Protein AF-A0A7W5ES01-F1 (afdb_monomer_lite)

Sequence (103 aa):
MTANARNAAPSALGPHGQPIGEAMPDWQGATPLPDAPLTGRRVRVEPLDAGRNRDTAWFSILDGEWPALEAILRRWLSPDNFDAQGRQRLSLSALTAGSSASG

Organism: NCBI:txid795312

Foldseek 3Di:
DDDDDDDDDPFDQPPVRHTDDHDPRPDDDDDDDDQQWDDDPPDIDHHDDPVDDDDDDDDDADPVNVVLLVVLVCVQPDPVQADPVRDGVDDSVNSVVVPPDDD

pLDDT: mean 80.66, std 18.05, range [30.98, 97.88]

Secondary structure (DSSP, 8-state):
------PPPTT-B-TTSPBPPPP-TT--PPPPPPSS-EE-SS-EE----TT-----------TTTHHHHHHHHHHHHSGGGB-TTS-BSS-HHHHHHTT----

Radius of gyration: 29.34 Å; chains: 1; bounding box: 55×39×72 Å

Structure (mmCIF, N/CA/C/O backbone):
data_AF-A0A7W5ES01-F1
#
_entry.id   AF-A0A7W5ES01-F1
#
loop_
_atom_site.group_PDB
_atom_site.id
_atom_site.type_symbol
_atom_site.label_atom_id
_atom_site.label_alt_id
_atom_site.label_comp_id
_atom_site.label_asym_id
_atom_site.label_entity_id
_atom_site.label_seq_id
_atom_site.pdbx_PDB_ins_code
_atom_site.Cartn_x
_atom_site.Cartn_y
_atom_site.Cartn_z
_atom_site.occupancy
_atom_site.B_iso_or_equiv
_atom_site.auth_seq_id
_atom_site.auth_comp_id
_atom_site.auth_asym_id
_atom_site.auth_atom_id
_atom_site.pdbx_PDB_model_num
ATOM 1 N N . MET A 1 1 ? -30.715 -3.114 37.705 1.00 30.98 1 MET A N 1
ATOM 2 C CA . MET A 1 1 ? -29.337 -2.827 38.161 1.00 30.98 1 MET A CA 1
ATOM 3 C C . MET A 1 1 ? -29.229 -1.329 38.379 1.00 30.98 1 MET A C 1
ATOM 5 O O . MET A 1 1 ? -29.594 -0.569 37.497 1.00 30.98 1 MET A O 1
ATOM 9 N N . THR A 1 2 ? -28.886 -0.927 39.596 1.00 31.61 2 THR A N 1
ATOM 10 C CA . THR A 1 2 ? -29.012 0.428 40.152 1.00 31.61 2 THR A CA 1
ATOM 11 C C . THR A 1 2 ? -27.995 1.398 39.547 1.00 31.61 2 THR A C 1
ATOM 13 O O . THR A 1 2 ? -26.831 1.400 39.935 1.00 31.61 2 THR A O 1
ATOM 16 N N . ALA A 1 3 ? -28.434 2.256 38.625 1.00 34.19 3 ALA A N 1
ATOM 17 C CA . ALA A 1 3 ? -27.691 3.451 38.245 1.00 34.19 3 ALA A CA 1
ATOM 18 C C . ALA A 1 3 ? -28.118 4.600 39.166 1.00 34.19 3 ALA A C 1
ATOM 20 O O . ALA A 1 3 ? -29.216 5.126 39.012 1.00 34.19 3 ALA A O 1
ATOM 21 N N . ASN A 1 4 ? -27.284 4.969 40.141 1.00 42.00 4 ASN A N 1
ATOM 22 C CA . ASN A 1 4 ? -27.324 6.319 40.697 1.00 42.00 4 ASN A CA 1
ATOM 23 C C . ASN A 1 4 ? -26.015 6.664 41.417 1.00 42.00 4 ASN A C 1
ATOM 25 O O . ASN A 1 4 ? -25.711 6.099 42.466 1.00 42.00 4 ASN A O 1
ATOM 29 N N . ALA A 1 5 ? -25.278 7.636 40.886 1.00 35.44 5 ALA A N 1
ATOM 30 C CA . ALA A 1 5 ? -24.332 8.401 41.679 1.00 35.44 5 ALA A CA 1
ATOM 31 C C . ALA A 1 5 ? -24.202 9.826 41.123 1.00 35.44 5 ALA A C 1
ATOM 33 O O . ALA A 1 5 ? -23.375 10.099 40.262 1.00 35.44 5 ALA A O 1
ATOM 34 N N . ARG A 1 6 ? -24.980 10.722 41.745 1.00 39.41 6 ARG A N 1
ATOM 35 C CA . ARG A 1 6 ? -24.616 12.115 42.056 1.00 39.41 6 ARG A CA 1
ATOM 36 C C . ARG A 1 6 ? -24.628 13.093 40.876 1.00 39.41 6 ARG A C 1
ATOM 38 O O . ARG A 1 6 ? -23.591 13.482 40.352 1.00 39.41 6 ARG A O 1
ATOM 45 N N . ASN A 1 7 ? -25.836 13.573 40.571 1.00 42.84 7 ASN A N 1
ATOM 46 C CA . ASN A 1 7 ? -26.039 14.880 39.947 1.00 42.84 7 ASN A CA 1
ATOM 47 C C . ASN A 1 7 ? -25.302 15.978 40.742 1.00 42.84 7 ASN A C 1
ATOM 49 O O . ASN A 1 7 ? -25.188 15.914 41.968 1.00 42.84 7 ASN A O 1
ATOM 53 N N . ALA A 1 8 ? -24.759 16.933 39.995 1.00 43.72 8 ALA A N 1
ATOM 54 C CA . ALA A 1 8 ? -23.644 17.796 40.355 1.00 43.72 8 ALA A CA 1
ATOM 55 C C . ALA A 1 8 ? -23.942 18.908 41.380 1.00 43.72 8 ALA A C 1
ATOM 57 O O . ALA A 1 8 ? -25.064 19.391 41.506 1.00 43.72 8 ALA A O 1
ATOM 58 N N . ALA A 1 9 ? -22.877 19.353 42.053 1.00 47.06 9 ALA A N 1
ATOM 59 C CA . ALA A 1 9 ? -22.782 20.626 42.773 1.00 47.06 9 ALA A CA 1
ATOM 60 C C . ALA A 1 9 ? -22.232 21.728 41.822 1.00 47.06 9 ALA A C 1
ATOM 62 O O . ALA A 1 9 ? -21.629 21.383 40.801 1.00 47.06 9 ALA A O 1
ATOM 63 N N . PRO A 1 10 ? -22.432 23.033 42.109 1.00 51.88 10 PRO A N 1
ATOM 64 C CA . PRO A 1 10 ? -22.222 24.119 41.147 1.00 51.88 10 PRO A CA 1
ATOM 65 C C . PRO A 1 10 ? -20.733 24.313 40.821 1.00 51.88 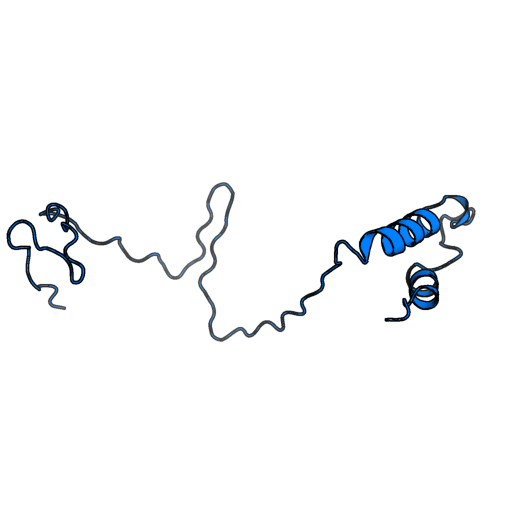10 PRO A C 1
ATOM 67 O O . PRO A 1 10 ? -19.903 24.368 41.724 1.00 51.88 10 PRO A O 1
ATOM 70 N N . SER A 1 11 ? -20.411 24.410 39.527 1.00 59.25 11 SER A N 1
ATOM 71 C CA . SER A 1 11 ? -19.104 24.808 38.977 1.00 59.25 11 SER A CA 1
ATOM 72 C C . SER A 1 11 ? -17.894 24.162 39.665 1.00 59.25 11 SER A C 1
ATOM 74 O O . SER A 1 11 ? -17.052 24.842 40.253 1.00 59.25 11 SER A O 1
ATOM 76 N N . ALA A 1 12 ? -17.798 22.832 39.609 1.00 65.88 12 ALA A N 1
ATOM 77 C CA . ALA A 1 12 ? -16.614 22.135 40.095 1.00 65.88 12 ALA A CA 1
ATOM 78 C C . ALA A 1 12 ? -15.392 22.524 39.244 1.00 65.88 12 ALA A C 1
ATOM 80 O O . ALA A 1 12 ? -15.402 22.402 38.021 1.00 65.88 12 ALA A O 1
ATOM 81 N N . LEU A 1 13 ? -14.322 22.991 39.884 1.00 66.75 13 LEU A N 1
ATOM 82 C CA . LEU A 1 13 ? -13.021 23.078 39.232 1.00 66.75 13 LEU A CA 1
ATOM 83 C C . LEU A 1 13 ? -12.450 21.660 39.125 1.00 66.75 13 LEU A C 1
ATOM 85 O O . LEU A 1 13 ? -12.467 20.900 40.094 1.00 66.75 13 LEU A O 1
ATOM 89 N N . GLY A 1 14 ? -11.966 21.296 37.940 1.00 75.62 14 GLY A N 1
ATOM 90 C CA . GLY A 1 14 ? -11.272 20.034 37.726 1.00 75.62 14 GLY A CA 1
ATOM 91 C C . GLY A 1 14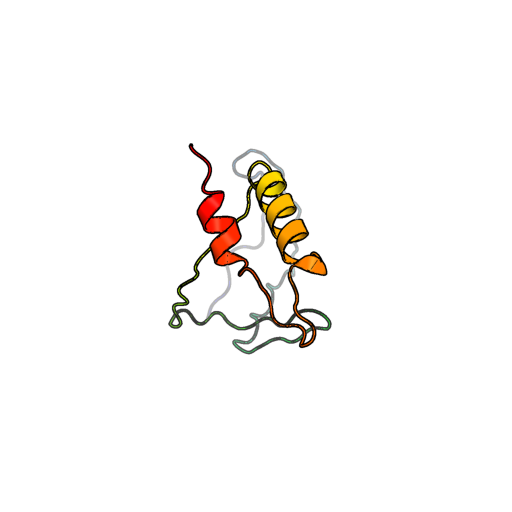 ? -9.937 19.971 38.485 1.00 75.62 14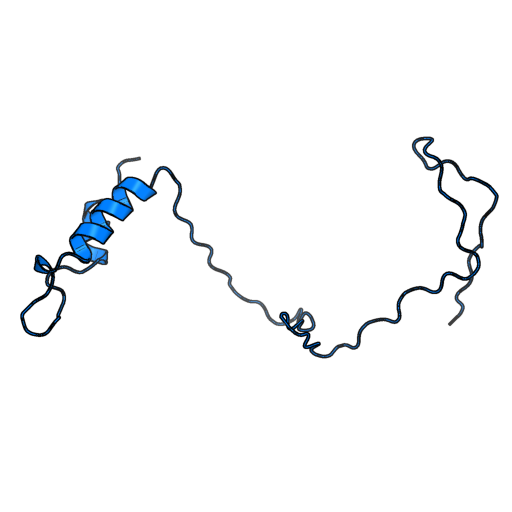 GLY A C 1
ATOM 92 O O . GLY A 1 14 ? -9.492 20.968 39.056 1.00 75.62 14 GLY A O 1
ATOM 93 N N . PRO A 1 15 ? -9.241 18.821 38.453 1.00 74.19 15 PRO A N 1
ATOM 94 C CA . PRO A 1 15 ? -7.965 18.610 39.152 1.00 74.19 15 PRO A CA 1
ATOM 95 C C . PRO A 1 15 ? -6.845 19.598 38.789 1.00 74.19 15 PRO A C 1
ATOM 97 O O . PRO A 1 15 ? -5.833 19.662 39.481 1.00 74.19 15 PRO A O 1
ATOM 100 N N . HIS A 1 16 ? -7.010 20.356 37.703 1.00 78.69 16 HIS A N 1
ATOM 101 C CA . HIS A 1 16 ? -6.052 21.346 37.216 1.00 78.69 16 HIS A CA 1
ATOM 102 C C . HIS A 1 16 ? -6.609 22.776 37.278 1.00 78.69 16 HIS A C 1
ATOM 104 O O . HIS A 1 16 ? -6.073 23.674 36.635 1.00 78.69 16 HIS A O 1
ATOM 110 N N . GLY A 1 17 ? -7.685 23.002 38.040 1.00 75.69 17 GLY A N 1
ATOM 111 C CA . GLY A 1 17 ? -8.282 24.326 38.203 1.00 75.69 17 GLY A CA 1
ATOM 112 C C . GLY A 1 17 ? -9.071 24.819 36.986 1.00 75.69 17 GLY A C 1
ATOM 113 O O . GLY A 1 17 ? -9.355 26.009 36.896 1.00 75.69 17 GLY A O 1
ATOM 114 N N . GLN A 1 18 ? -9.424 23.943 36.042 1.00 78.50 18 GLN A N 1
ATOM 115 C CA . GLN A 1 18 ? -10.273 24.288 34.902 1.00 78.50 18 GLN A CA 1
ATOM 116 C C . GLN A 1 18 ? -11.764 24.245 35.283 1.00 78.50 18 GLN A C 1
ATOM 118 O O . GLN A 1 18 ? -12.164 23.332 36.008 1.00 78.50 18 GLN A O 1
ATOM 123 N N . PRO A 1 19 ? -12.608 25.171 34.796 1.00 65.19 19 PRO A N 1
ATOM 124 C CA . PRO A 1 19 ? -14.045 25.118 35.047 1.00 65.19 19 PRO A CA 1
ATOM 125 C C . PRO A 1 19 ? -14.658 23.894 34.356 1.00 65.19 19 PRO A C 1
ATOM 127 O O . PRO A 1 19 ? -14.569 23.753 33.136 1.00 65.19 19 PRO A O 1
ATOM 130 N N . ILE A 1 20 ? -15.287 23.004 35.125 1.00 72.94 20 ILE A N 1
ATOM 131 C CA . ILE A 1 20 ? -16.195 21.996 34.573 1.00 72.94 20 ILE A CA 1
ATOM 132 C C . ILE A 1 20 ? -17.517 22.722 34.310 1.00 72.94 20 ILE A C 1
ATOM 134 O O . ILE A 1 20 ? -18.052 23.375 35.207 1.00 72.94 20 ILE A O 1
ATOM 138 N N . GLY A 1 21 ? -17.991 22.672 33.060 1.00 69.69 21 GLY A N 1
ATOM 139 C CA . GLY A 1 21 ? -19.233 23.326 32.641 1.00 69.69 21 GLY A CA 1
ATOM 140 C C . GLY A 1 21 ? -20.463 22.839 33.415 1.00 69.69 21 GLY A C 1
ATOM 141 O O . GLY A 1 21 ? -20.391 21.899 34.208 1.00 69.69 21 GLY A O 1
ATOM 142 N N . GLU A 1 22 ? -21.605 23.485 33.181 1.00 74.38 22 GLU A N 1
ATOM 143 C CA . GLU A 1 22 ? -22.860 23.129 33.846 1.00 74.38 22 GLU A CA 1
ATOM 144 C C . GLU A 1 22 ? -23.233 21.666 33.581 1.00 74.38 22 GLU A C 1
ATOM 146 O O . GLU A 1 22 ? -23.211 21.186 32.445 1.00 74.38 22 GLU A O 1
ATOM 151 N N . ALA A 1 23 ? -23.570 20.942 34.649 1.00 70.75 23 ALA A N 1
ATOM 152 C CA . ALA A 1 23 ? -24.051 19.578 34.521 1.00 70.75 23 ALA A CA 1
ATOM 153 C C . ALA A 1 23 ? -25.389 19.579 33.778 1.00 70.75 23 ALA A C 1
ATOM 155 O O . ALA A 1 23 ? -26.326 20.259 34.191 1.00 70.75 23 ALA A O 1
ATOM 156 N N . MET A 1 24 ? -25.478 18.806 32.695 1.00 76.25 24 MET A N 1
ATOM 157 C CA . MET A 1 24 ? -26.702 18.653 31.913 1.00 76.25 24 MET A CA 1
ATOM 158 C C . MET A 1 24 ? -27.694 17.777 32.708 1.00 76.25 24 MET A C 1
ATOM 160 O O . MET A 1 24 ? -27.458 16.571 32.811 1.00 76.25 24 MET A O 1
ATOM 164 N N . PRO A 1 25 ? -28.775 18.347 33.285 1.00 72.69 25 PRO A N 1
ATOM 165 C CA . PRO A 1 25 ? -29.564 17.695 34.343 1.00 72.69 25 PRO A CA 1
ATOM 166 C C . PRO A 1 25 ? -30.245 16.389 33.920 1.00 72.69 25 PRO A C 1
ATOM 168 O O . PRO A 1 25 ? -30.454 15.509 34.755 1.00 72.69 25 PRO A O 1
ATOM 171 N N . ASP A 1 26 ? -30.534 16.261 32.624 1.00 78.88 26 ASP A N 1
ATOM 172 C CA . ASP A 1 26 ? -31.272 15.144 32.026 1.00 78.88 26 ASP A CA 1
ATOM 173 C C . ASP A 1 26 ? -30.426 14.339 31.032 1.00 78.88 26 ASP A C 1
ATOM 175 O O . ASP A 1 26 ? -30.959 13.616 30.185 1.00 78.88 26 ASP A O 1
ATOM 179 N N . TRP A 1 27 ? -29.097 14.479 31.084 1.00 83.00 27 TRP A N 1
ATOM 180 C CA . TRP A 1 27 ? -28.224 13.724 30.196 1.00 83.00 27 TRP A CA 1
ATOM 181 C C . TRP A 1 27 ? -28.370 12.221 30.454 1.00 83.00 27 TRP A C 1
ATOM 183 O O . TRP A 1 27 ? -28.038 11.709 31.523 1.00 83.00 27 TRP A O 1
ATOM 193 N N . GLN A 1 28 ? -28.857 11.507 29.443 1.00 79.00 28 GLN A N 1
ATOM 194 C CA . GLN A 1 28 ? -28.873 10.052 29.403 1.00 79.00 28 GLN A CA 1
ATOM 195 C C . GLN A 1 28 ? -27.773 9.605 28.445 1.00 79.00 28 GLN A C 1
ATOM 197 O O . GLN A 1 28 ? -27.693 10.080 27.311 1.00 79.00 28 GLN A O 1
ATOM 202 N N . GLY A 1 29 ? -26.901 8.713 28.918 1.00 80.75 29 GLY A N 1
ATOM 203 C CA . GLY A 1 29 ? -25.836 8.147 28.096 1.00 80.75 29 GLY A CA 1
ATOM 204 C C . GLY A 1 29 ? -26.382 7.486 26.829 1.00 80.75 29 GLY A C 1
ATOM 205 O O . GLY A 1 29 ? -27.538 7.063 26.775 1.00 80.75 29 GLY A O 1
ATOM 206 N N . ALA A 1 30 ? -25.541 7.387 25.801 1.00 83.81 30 ALA A N 1
ATOM 207 C CA . ALA A 1 30 ? -25.930 6.738 24.557 1.00 83.81 30 ALA A CA 1
ATOM 208 C C . ALA A 1 30 ? -26.334 5.276 24.807 1.00 83.81 30 ALA A C 1
ATOM 210 O O . ALA A 1 30 ? -25.662 4.550 25.545 1.00 83.81 30 ALA A O 1
ATOM 211 N N . THR A 1 31 ? -27.414 4.832 24.161 1.00 82.94 31 THR A N 1
ATOM 212 C CA . THR A 1 31 ? -27.757 3.410 24.109 1.00 82.94 31 THR A CA 1
ATOM 213 C C . THR A 1 31 ? -26.595 2.645 23.468 1.00 82.94 31 THR A C 1
ATOM 215 O O . THR A 1 31 ? -26.135 3.059 22.399 1.00 82.94 31 THR A O 1
ATOM 218 N N . PRO A 1 32 ? -26.104 1.552 24.085 1.00 82.00 32 PRO A N 1
ATOM 219 C CA . PRO A 1 32 ? -25.064 0.731 23.485 1.00 82.00 32 PRO A CA 1
ATOM 220 C C . PRO A 1 32 ? -25.478 0.270 22.090 1.00 82.00 32 PRO A C 1
ATOM 222 O O . PRO A 1 32 ? -26.632 -0.105 21.864 1.00 82.00 32 PRO A O 1
ATOM 225 N N . LEU A 1 33 ? -24.532 0.309 21.157 1.00 83.56 33 LEU A N 1
ATOM 226 C CA . LEU A 1 33 ? -24.768 -0.206 19.817 1.00 83.56 33 LEU A CA 1
ATOM 227 C C . LEU A 1 33 ? -25.004 -1.723 19.879 1.00 83.56 33 LEU A C 1
ATOM 229 O O . LEU A 1 33 ? -24.426 -2.395 20.738 1.00 83.56 33 LEU A O 1
ATOM 233 N N . PRO A 1 34 ? -25.846 -2.272 18.988 1.00 86.00 34 PRO A N 1
ATOM 234 C CA . PRO A 1 34 ? -26.008 -3.713 18.884 1.00 86.00 34 PRO A CA 1
ATOM 235 C C . PRO A 1 34 ? -24.680 -4.365 18.483 1.00 86.00 34 PRO A C 1
ATOM 237 O O . PRO A 1 34 ? -23.914 -3.795 17.704 1.00 86.00 34 PRO A O 1
ATOM 240 N N . ASP A 1 35 ? -24.445 -5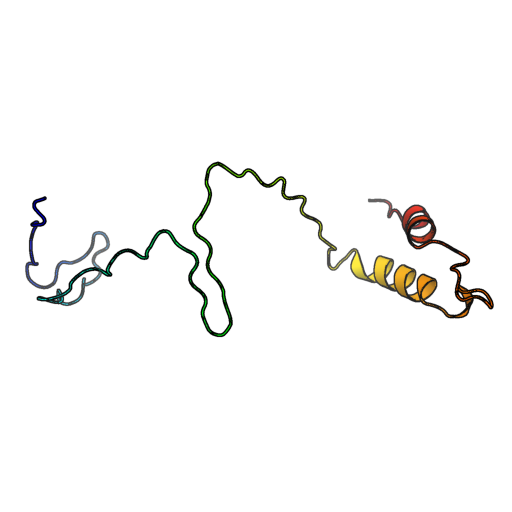.585 18.968 1.00 86.44 35 ASP A N 1
ATOM 241 C CA . ASP A 1 35 ? -23.316 -6.434 18.567 1.00 86.44 35 ASP A CA 1
ATOM 242 C C . ASP A 1 35 ? -23.581 -7.059 17.182 1.00 86.44 35 ASP A C 1
ATOM 244 O O . ASP A 1 35 ? -23.723 -8.267 17.008 1.00 86.44 35 ASP A O 1
ATOM 248 N N . ALA A 1 36 ? -23.796 -6.191 16.192 1.00 89.19 36 ALA A N 1
ATOM 249 C CA . ALA A 1 36 ? -24.134 -6.539 14.823 1.00 89.19 36 ALA A CA 1
ATOM 250 C C . ALA A 1 36 ? -23.554 -5.500 13.847 1.00 89.19 36 ALA A C 1
ATOM 252 O O . ALA A 1 36 ? -23.424 -4.326 14.204 1.00 89.19 36 ALA A O 1
ATOM 253 N N . PRO A 1 37 ? -23.240 -5.892 12.599 1.00 91.81 37 PRO A N 1
ATOM 254 C CA . PRO A 1 37 ? -22.795 -4.966 11.567 1.00 91.81 37 PRO A CA 1
ATOM 255 C C . PRO A 1 37 ? -23.723 -3.767 11.373 1.00 91.81 37 PRO A C 1
ATOM 257 O O . PRO A 1 37 ? -24.925 -3.920 11.148 1.00 91.81 37 PRO A O 1
ATOM 260 N N . LEU A 1 38 ? -23.144 -2.570 11.358 1.00 93.56 38 LEU A N 1
ATOM 261 C CA . LEU A 1 38 ? -23.848 -1.328 11.052 1.00 93.56 38 LEU A CA 1
ATOM 262 C C . LEU A 1 38 ? -23.411 -0.831 9.678 1.00 93.56 38 LEU A C 1
ATOM 264 O O . LEU A 1 38 ? -22.232 -0.574 9.455 1.00 93.56 38 LEU A O 1
ATOM 268 N N . THR A 1 39 ? -24.350 -0.667 8.747 1.00 94.75 39 THR A N 1
ATOM 269 C CA . THR A 1 39 ? -24.053 -0.144 7.404 1.00 94.75 39 THR A CA 1
ATOM 270 C C . THR A 1 39 ? -24.621 1.261 7.248 1.00 94.75 39 THR A C 1
ATOM 272 O O . THR A 1 39 ? -25.832 1.458 7.264 1.00 94.75 39 THR A O 1
ATOM 275 N N . GLY A 1 40 ? -23.737 2.243 7.092 1.00 92.06 40 GLY A N 1
ATOM 276 C CA . GLY A 1 40 ? -24.073 3.609 6.707 1.00 92.06 40 GLY A CA 1
ATOM 277 C C . GLY A 1 40 ? -23.839 3.858 5.216 1.00 92.06 40 GLY A C 1
ATOM 278 O O . GLY A 1 40 ? -23.424 2.983 4.463 1.00 92.06 40 GLY A O 1
ATOM 279 N N . ARG A 1 41 ? -24.042 5.104 4.776 1.00 94.62 41 ARG A N 1
ATOM 280 C CA . ARG A 1 41 ? -23.919 5.488 3.355 1.00 94.62 41 ARG A CA 1
ATOM 281 C C . ARG A 1 41 ? -22.517 5.287 2.763 1.00 94.62 41 ARG A C 1
ATOM 283 O O . ARG A 1 41 ? -22.383 5.121 1.558 1.00 94.62 41 ARG A O 1
ATOM 290 N N . ARG A 1 42 ? -21.473 5.404 3.588 1.00 92.88 42 ARG A N 1
ATOM 291 C CA . ARG A 1 42 ? -20.062 5.363 3.151 1.00 92.88 42 ARG A CA 1
ATOM 292 C C . ARG A 1 42 ? -19.208 4.367 3.920 1.00 92.88 42 ARG A C 1
ATOM 294 O O . ARG A 1 42 ? -18.100 4.074 3.495 1.00 92.88 42 ARG A O 1
ATOM 301 N N . VAL A 1 43 ? -19.692 3.913 5.069 1.00 90.88 43 VAL A N 1
ATOM 302 C CA . VAL A 1 43 ? -18.909 3.122 6.012 1.00 90.88 43 VAL A CA 1
ATOM 303 C C . VAL A 1 43 ? -19.785 1.999 6.522 1.00 90.88 43 VAL A C 1
ATOM 305 O O . VAL A 1 43 ? -20.957 2.215 6.830 1.00 90.88 43 VAL A O 1
ATOM 308 N N . ARG A 1 44 ? -19.189 0.817 6.620 1.00 91.62 44 ARG A N 1
ATOM 309 C CA . ARG A 1 44 ? -19.723 -0.324 7.348 1.00 91.62 44 ARG A CA 1
ATOM 310 C C . ARG A 1 44 ? -18.833 -0.542 8.565 1.00 91.62 44 ARG A C 1
ATOM 312 O O . ARG A 1 44 ? -17.612 -0.534 8.428 1.00 91.62 44 ARG A O 1
ATOM 319 N N . VAL A 1 45 ? -19.439 -0.683 9.733 1.00 89.75 45 VAL A N 1
ATOM 320 C CA . VAL A 1 45 ? -18.752 -0.982 10.988 1.00 89.75 45 VAL A CA 1
ATOM 321 C C . VAL A 1 45 ? -19.082 -2.421 11.348 1.00 89.75 45 VAL A C 1
ATOM 323 O O . VAL A 1 45 ? -20.257 -2.763 11.465 1.00 89.75 45 VAL A O 1
ATOM 326 N N . GLU A 1 46 ? -18.052 -3.246 11.517 1.00 89.44 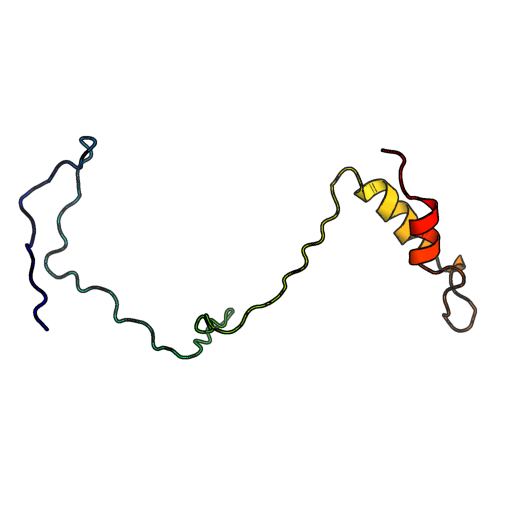46 GLU A N 1
ATOM 327 C CA . GLU A 1 46 ? -18.198 -4.601 12.043 1.00 89.44 46 GLU A CA 1
ATOM 328 C C . GLU A 1 46 ? -17.905 -4.604 13.541 1.00 89.44 46 GLU A C 1
ATOM 330 O O . GLU A 1 46 ? -16.984 -3.901 13.974 1.00 89.44 46 GLU A O 1
ATOM 335 N N . PRO A 1 47 ? -18.621 -5.424 14.324 1.00 86.62 47 PRO A N 1
ATOM 336 C CA . PRO A 1 47 ? -18.195 -5.731 15.675 1.00 86.62 47 PRO A CA 1
ATOM 337 C C . PRO A 1 47 ? -16.785 -6.325 15.704 1.00 86.62 47 PRO A C 1
ATOM 339 O O . PRO A 1 47 ? -16.377 -7.071 14.808 1.00 86.62 47 PRO A O 1
ATOM 342 N N . LEU A 1 48 ? -16.030 -5.972 16.741 1.00 83.81 48 LEU A N 1
ATOM 343 C CA . LEU A 1 48 ? -14.672 -6.461 16.937 1.00 83.81 48 LEU A CA 1
ATOM 344 C C . LEU A 1 48 ? -14.705 -7.926 17.394 1.00 83.81 48 LEU A C 1
ATOM 346 O O . LEU A 1 48 ? -15.116 -8.217 18.513 1.00 83.81 48 LEU A O 1
ATOM 350 N N . ASP A 1 49 ? -14.207 -8.836 16.558 1.00 83.88 49 ASP A N 1
ATOM 351 C CA . ASP A 1 49 ? -13.993 -10.238 16.929 1.00 83.88 49 ASP A CA 1
ATOM 352 C C . ASP A 1 49 ? -12.610 -10.409 17.575 1.00 83.88 49 ASP A C 1
ATOM 354 O O . ASP A 1 49 ? -11.592 -10.539 16.891 1.00 83.88 49 ASP A O 1
ATOM 358 N N . ALA A 1 50 ? -12.573 -10.404 18.909 1.00 78.06 50 ALA A N 1
ATOM 359 C CA . ALA A 1 50 ? -11.340 -10.557 19.682 1.00 78.06 50 ALA A CA 1
ATOM 360 C C . ALA A 1 50 ? -10.680 -11.948 19.542 1.00 78.06 50 ALA A C 1
ATOM 362 O O . ALA A 1 50 ? -9.516 -12.099 19.911 1.00 78.06 50 ALA A O 1
ATOM 363 N N . GLY A 1 51 ? -11.392 -12.959 19.023 1.00 80.19 51 GLY A N 1
ATOM 364 C CA . GLY A 1 51 ? -10.864 -14.308 18.782 1.00 80.19 51 GLY A CA 1
ATOM 365 C C . GLY A 1 51 ? -10.199 -14.474 17.414 1.00 80.19 51 GLY A C 1
ATOM 366 O O . GLY A 1 51 ? -9.498 -15.460 17.173 1.00 80.19 51 GLY A O 1
ATOM 367 N N . ARG A 1 52 ? -10.384 -13.508 16.510 1.00 72.88 52 ARG A N 1
ATOM 368 C CA . ARG A 1 52 ? -9.859 -13.555 15.148 1.00 72.88 52 ARG A CA 1
ATOM 369 C C . ARG A 1 52 ? -8.549 -12.778 15.055 1.00 72.88 52 ARG A C 1
ATOM 371 O O . ARG A 1 52 ? -8.530 -11.572 14.832 1.00 72.88 52 ARG A O 1
ATOM 378 N N . ASN A 1 53 ? -7.432 -13.487 15.197 1.00 73.38 53 ASN A N 1
ATOM 379 C CA . ASN A 1 53 ? -6.108 -12.910 14.986 1.00 73.38 53 ASN A CA 1
ATOM 380 C C . ASN A 1 53 ? -5.828 -12.773 13.476 1.00 73.38 53 ASN A C 1
ATOM 382 O O . ASN A 1 53 ? -5.919 -13.752 12.734 1.00 73.38 53 ASN A O 1
ATOM 386 N N . ARG A 1 54 ? -5.526 -11.557 13.008 1.00 74.38 54 ARG A N 1
ATOM 387 C CA . ARG A 1 54 ? -5.071 -11.303 11.637 1.00 74.38 54 ARG A CA 1
ATOM 388 C C . ARG A 1 54 ? -3.599 -10.935 11.679 1.00 74.38 54 ARG A C 1
ATOM 390 O O . ARG A 1 54 ? -3.257 -9.816 12.067 1.00 74.38 54 ARG A O 1
ATOM 397 N N . ASP A 1 55 ? -2.764 -11.823 11.159 1.00 80.75 55 ASP A N 1
ATOM 398 C CA . ASP A 1 55 ? -1.377 -11.489 10.867 1.00 80.75 55 ASP A CA 1
ATOM 399 C C . ASP A 1 55 ? -1.359 -10.353 9.841 1.00 80.75 55 ASP A C 1
ATOM 401 O O . ASP A 1 55 ? -1.803 -10.494 8.696 1.00 80.75 55 ASP A O 1
ATOM 405 N N . THR A 1 56 ? -0.919 -9.179 10.285 1.00 80.75 56 THR A N 1
ATOM 406 C CA . THR A 1 56 ? -0.842 -7.990 9.440 1.00 80.75 56 THR A CA 1
ATOM 407 C C . THR A 1 56 ? 0.615 -7.738 9.107 1.00 80.75 56 THR A C 1
ATOM 409 O O . THR A 1 56 ? 1.385 -7.280 9.949 1.00 80.75 56 THR A O 1
ATOM 412 N N . ALA A 1 57 ? 0.988 -8.043 7.867 1.00 81.00 57 ALA A N 1
ATOM 413 C CA . ALA A 1 57 ? 2.258 -7.614 7.308 1.00 81.00 57 ALA A CA 1
ATOM 414 C C . ALA A 1 57 ? 2.134 -6.158 6.834 1.00 81.00 57 ALA A C 1
ATOM 416 O O . ALA A 1 57 ? 1.242 -5.832 6.046 1.00 81.00 57 ALA A O 1
ATOM 417 N N . TRP A 1 58 ? 3.023 -5.296 7.325 1.00 84.50 58 TRP A N 1
ATOM 418 C CA . TRP A 1 58 ? 3.107 -3.891 6.937 1.00 84.50 58 TRP A CA 1
ATOM 419 C C . TRP A 1 58 ? 4.243 -3.696 5.936 1.00 84.50 58 TRP A C 1
ATOM 421 O O . TRP A 1 58 ? 5.354 -4.172 6.158 1.00 84.50 58 TRP A O 1
ATOM 431 N N . PHE A 1 59 ? 3.962 -2.974 4.853 1.00 86.75 59 PHE A N 1
ATOM 432 C CA . PHE A 1 59 ? 4.940 -2.588 3.840 1.00 86.75 59 PHE A CA 1
ATOM 433 C C . PHE A 1 59 ? 4.827 -1.088 3.589 1.00 86.75 59 PHE A C 1
ATOM 435 O O . PHE A 1 59 ? 3.721 -0.545 3.582 1.00 86.75 59 PHE A O 1
ATOM 442 N N . SER A 1 60 ? 5.966 -0.447 3.350 1.00 90.50 60 SER A N 1
ATOM 443 C CA . SER A 1 60 ? 6.069 0.985 3.080 1.00 90.50 60 SER A CA 1
ATOM 444 C C . SER A 1 60 ? 7.129 1.222 2.008 1.00 90.50 60 SER A C 1
ATOM 446 O O . SER A 1 60 ? 8.038 0.412 1.854 1.00 90.50 60 SER A O 1
ATOM 448 N N . ILE A 1 61 ? 7.002 2.338 1.294 1.00 92.19 61 ILE A N 1
ATOM 449 C CA . ILE A 1 61 ? 8.060 2.924 0.468 1.00 92.19 61 ILE A CA 1
ATOM 450 C C . ILE A 1 61 ? 8.315 4.310 1.051 1.00 92.19 61 ILE A C 1
ATOM 452 O O . ILE A 1 61 ? 7.366 5.072 1.244 1.00 92.19 61 ILE A O 1
ATOM 456 N N . LEU A 1 62 ? 9.566 4.617 1.369 1.00 93.81 62 LEU A N 1
ATOM 457 C CA . LEU A 1 62 ? 9.969 5.913 1.903 1.00 93.81 62 LEU A CA 1
ATOM 458 C C . LEU A 1 62 ? 10.198 6.924 0.776 1.00 93.81 62 LEU A C 1
ATOM 460 O O . LEU A 1 62 ? 10.545 6.558 -0.348 1.00 93.81 62 LEU A O 1
ATOM 464 N N . ASP A 1 63 ? 10.106 8.214 1.097 1.00 94.38 63 ASP A N 1
ATOM 465 C CA . ASP A 1 63 ? 10.342 9.293 0.127 1.00 94.38 63 ASP A CA 1
ATOM 466 C C . ASP A 1 63 ? 11.731 9.199 -0.528 1.00 94.38 63 ASP A C 1
ATOM 468 O O . ASP A 1 63 ? 11.884 9.487 -1.711 1.00 94.38 63 ASP A O 1
ATOM 472 N N . GLY A 1 64 ? 12.745 8.745 0.220 1.00 94.50 64 GLY A N 1
ATOM 473 C CA . GLY A 1 64 ? 14.100 8.528 -0.301 1.00 94.50 64 GLY A CA 1
ATOM 474 C C . GLY A 1 64 ? 14.242 7.298 -1.206 1.00 94.50 64 GLY A C 1
ATOM 475 O O . GLY A 1 64 ? 15.140 7.253 -2.043 1.00 94.50 64 GLY A O 1
ATOM 476 N N . GLU A 1 65 ? 13.352 6.314 -1.076 1.00 93.19 65 GLU A N 1
ATOM 477 C CA . GLU A 1 65 ? 13.342 5.094 -1.895 1.00 93.19 65 GLU A CA 1
ATOM 478 C C . GLU A 1 65 ? 12.567 5.302 -3.204 1.00 93.19 65 GLU A C 1
ATOM 480 O O . GLU A 1 65 ? 12.833 4.637 -4.212 1.00 93.19 65 GLU A O 1
ATOM 485 N N . TRP A 1 66 ? 11.622 6.248 -3.202 1.00 95.06 66 TRP A N 1
ATOM 486 C CA . TRP A 1 66 ? 10.734 6.501 -4.328 1.00 95.06 66 TRP A CA 1
ATOM 487 C C . TRP A 1 66 ? 11.463 6.823 -5.644 1.00 95.06 66 TRP A C 1
ATOM 489 O O . TRP A 1 66 ? 11.139 6.170 -6.635 1.00 95.06 66 TRP A O 1
ATOM 499 N N . PRO A 1 67 ? 12.467 7.723 -5.717 1.00 95.88 67 PRO A N 1
ATOM 500 C CA . PRO A 1 67 ? 13.108 8.054 -6.993 1.00 95.88 67 PRO A CA 1
ATOM 501 C C . PRO A 1 67 ? 13.729 6.844 -7.707 1.00 95.88 67 PRO A C 1
ATOM 503 O O . PRO A 1 67 ? 13.638 6.722 -8.931 1.00 95.88 67 PRO A O 1
ATOM 506 N N . ALA A 1 68 ? 14.331 5.918 -6.951 1.00 93.31 68 ALA A N 1
ATOM 507 C CA . ALA A 1 68 ? 14.914 4.699 -7.507 1.00 93.31 68 ALA A CA 1
ATOM 508 C C . ALA A 1 68 ? 13.828 3.728 -7.998 1.00 93.31 68 ALA A C 1
ATOM 510 O O . ALA A 1 68 ? 13.914 3.203 -9.113 1.00 93.31 68 ALA A O 1
ATOM 511 N N . LEU A 1 69 ? 12.777 3.525 -7.198 1.00 94.94 69 LEU A N 1
ATOM 512 C CA . LEU A 1 69 ? 11.647 2.669 -7.562 1.00 94.94 69 LEU A CA 1
ATOM 513 C C . LEU A 1 69 ? 10.860 3.225 -8.752 1.00 94.94 69 LEU A C 1
ATOM 515 O O . LEU A 1 69 ? 10.468 2.462 -9.632 1.00 94.94 69 LEU A O 1
ATOM 519 N N . GLU A 1 70 ? 10.680 4.541 -8.833 1.00 96.06 70 GLU A N 1
ATOM 520 C CA . GLU A 1 70 ? 10.028 5.208 -9.956 1.00 96.06 70 GLU A CA 1
ATOM 521 C C . GLU A 1 70 ? 10.779 4.945 -11.265 1.00 96.06 70 GLU A C 1
ATOM 523 O O . GLU A 1 70 ? 10.163 4.571 -12.265 1.00 96.06 70 GLU A O 1
ATOM 528 N N . ALA A 1 71 ? 12.108 5.080 -11.270 1.00 95.94 71 ALA A N 1
ATOM 529 C CA . ALA A 1 71 ? 12.923 4.804 -12.451 1.00 95.94 71 ALA A CA 1
ATOM 530 C C . ALA A 1 71 ? 12.777 3.345 -12.922 1.00 95.94 71 ALA A C 1
ATOM 532 O O . ALA A 1 71 ? 12.654 3.075 -14.121 1.00 95.94 71 ALA A O 1
ATOM 533 N N . ILE A 1 72 ? 12.730 2.402 -11.979 1.00 96.62 72 ILE A N 1
ATOM 534 C CA . ILE A 1 72 ? 12.530 0.978 -12.263 1.00 96.62 72 ILE A CA 1
ATOM 535 C C . ILE A 1 72 ? 11.131 0.714 -12.817 1.00 96.62 72 ILE A C 1
ATOM 537 O O . ILE A 1 72 ? 11.001 0.032 -13.834 1.00 96.62 72 ILE A O 1
ATOM 541 N N . LEU A 1 73 ? 10.094 1.278 -12.195 1.00 96.94 73 LEU A N 1
ATOM 542 C CA . LEU A 1 73 ? 8.710 1.149 -12.649 1.00 96.94 73 LEU A CA 1
ATOM 543 C C . LEU A 1 73 ? 8.533 1.735 -14.052 1.00 96.94 73 LEU A C 1
ATOM 545 O O . LEU A 1 73 ? 7.938 1.088 -14.910 1.00 96.94 73 LEU A O 1
ATOM 549 N N . ARG A 1 74 ? 9.111 2.911 -14.324 1.00 97.75 74 ARG A N 1
ATOM 550 C CA . ARG A 1 74 ? 9.106 3.532 -15.658 1.00 97.75 74 ARG A CA 1
ATOM 551 C C . ARG A 1 74 ? 9.775 2.642 -16.699 1.00 97.75 74 ARG A C 1
ATOM 553 O O . ARG A 1 74 ? 9.232 2.468 -17.786 1.00 97.75 74 ARG A O 1
ATOM 560 N N . ARG A 1 75 ? 10.922 2.045 -16.367 1.00 96.56 75 ARG A N 1
ATOM 561 C CA . ARG A 1 75 ? 11.611 1.095 -17.250 1.00 96.56 75 ARG A CA 1
ATOM 562 C C . ARG A 1 75 ? 10.772 -0.157 -17.499 1.00 96.56 75 ARG A C 1
ATOM 564 O O . ARG A 1 75 ? 10.694 -0.612 -18.635 1.00 96.56 75 ARG A O 1
ATOM 571 N N . TRP A 1 76 ? 10.159 -0.708 -16.455 1.00 97.31 76 TRP A N 1
ATOM 572 C CA . TRP A 1 76 ? 9.335 -1.909 -16.557 1.00 97.31 76 TRP A CA 1
ATOM 573 C C . TRP A 1 76 ? 8.069 -1.680 -17.397 1.00 97.31 76 TRP A C 1
ATOM 575 O O . TRP A 1 76 ? 7.701 -2.551 -18.181 1.00 97.31 76 TRP A O 1
ATOM 585 N N . LEU A 1 77 ? 7.447 -0.503 -17.276 1.00 97.56 77 LEU A N 1
ATOM 586 C CA . LEU A 1 77 ? 6.256 -0.097 -18.034 1.00 97.56 77 LEU A CA 1
ATOM 587 C C . LEU A 1 77 ? 6.553 0.370 -19.468 1.00 97.56 77 LEU A C 1
ATOM 589 O O . LEU A 1 77 ? 5.610 0.597 -20.226 1.00 97.56 77 LEU A O 1
ATOM 593 N N . SER A 1 78 ? 7.824 0.537 -19.852 1.00 97.62 78 SER A N 1
ATOM 594 C CA . SER A 1 78 ? 8.177 0.938 -21.218 1.00 97.62 78 SER A CA 1
ATOM 595 C C . SER A 1 78 ? 7.632 -0.077 -22.233 1.00 97.62 78 SER A C 1
ATOM 597 O O . SER A 1 78 ? 7.803 -1.280 -22.013 1.00 97.62 78 SER A O 1
ATOM 599 N N . PRO A 1 79 ? 7.052 0.360 -23.369 1.00 97.50 79 PRO A N 1
ATOM 600 C CA . PRO A 1 79 ? 6.636 -0.538 -24.448 1.00 97.50 79 PRO A CA 1
ATOM 601 C C . PRO A 1 79 ? 7.748 -1.489 -24.908 1.00 97.50 79 PRO A C 1
ATOM 603 O O . PRO A 1 79 ? 7.473 -2.631 -25.259 1.00 97.50 79 PRO A O 1
ATOM 606 N N . ASP A 1 80 ? 9.011 -1.058 -24.823 1.00 97.38 80 ASP A N 1
ATOM 607 C CA . ASP A 1 80 ? 10.182 -1.866 -25.187 1.00 97.38 80 ASP A CA 1
ATOM 608 C C . ASP A 1 80 ? 10.350 -3.124 -24.322 1.00 97.38 80 ASP A C 1
ATOM 610 O O . ASP A 1 80 ? 11.010 -4.089 -24.734 1.00 97.38 80 ASP A O 1
ATOM 614 N N . ASN A 1 81 ? 9.774 -3.115 -23.114 1.00 97.75 81 ASN A N 1
ATOM 615 C CA . ASN A 1 81 ? 9.775 -4.247 -22.198 1.00 97.75 81 ASN A CA 1
ATOM 616 C C . ASN A 1 81 ? 8.681 -5.275 -22.526 1.00 97.75 81 ASN A C 1
ATOM 618 O O . ASN A 1 81 ? 8.605 -6.286 -21.838 1.00 97.75 81 ASN A O 1
ATOM 622 N N . PHE A 1 82 ? 7.860 -5.077 -23.558 1.00 97.88 82 PHE A N 1
ATOM 623 C CA . PHE A 1 82 ? 6.809 -6.021 -23.941 1.00 97.88 82 PHE A CA 1
ATOM 624 C C . PHE A 1 82 ? 7.048 -6.568 -25.350 1.00 97.88 82 PHE A C 1
ATOM 626 O O . PHE A 1 82 ? 7.459 -5.849 -26.258 1.00 97.88 82 PHE A O 1
ATOM 633 N N . ASP A 1 83 ? 6.837 -7.872 -25.533 1.00 96.44 83 ASP A N 1
ATOM 634 C CA . ASP A 1 83 ? 6.884 -8.501 -26.853 1.00 96.44 83 ASP A CA 1
ATOM 635 C C . ASP A 1 83 ? 5.584 -8.277 -27.650 1.00 96.44 83 ASP A C 1
ATOM 637 O O . ASP A 1 83 ? 4.616 -7.686 -27.167 1.00 96.44 83 ASP A O 1
ATOM 641 N N . ALA A 1 84 ? 5.538 -8.777 -28.888 1.00 96.44 84 ALA A N 1
ATOM 642 C CA . ALA A 1 84 ? 4.372 -8.639 -29.765 1.00 96.44 84 ALA A CA 1
ATOM 643 C C . ALA A 1 84 ? 3.097 -9.329 -29.233 1.00 96.44 84 ALA A C 1
ATOM 645 O O . ALA A 1 84 ? 2.015 -9.110 -29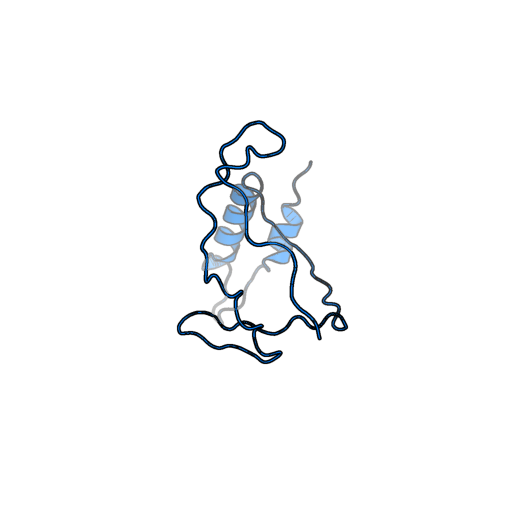.769 1.00 96.44 84 ALA A O 1
ATOM 646 N N . GLN A 1 85 ? 3.206 -10.167 -28.198 1.00 96.56 85 GLN A N 1
ATOM 647 C CA . GLN A 1 85 ? 2.081 -10.810 -27.519 1.00 96.56 85 GLN A CA 1
ATOM 648 C C . GLN A 1 85 ? 1.774 -10.155 -26.162 1.00 96.56 85 GLN A C 1
ATOM 650 O O . GLN A 1 85 ? 0.972 -10.690 -25.398 1.00 96.56 85 GLN A O 1
ATOM 655 N N . GLY A 1 86 ? 2.402 -9.017 -25.847 1.00 94.56 86 GLY A N 1
ATOM 656 C CA . GLY A 1 86 ? 2.209 -8.293 -24.593 1.00 94.56 86 GLY A CA 1
ATOM 657 C C . GLY A 1 86 ? 2.866 -8.958 -23.383 1.00 94.56 86 GLY A C 1
ATOM 658 O O . GLY A 1 86 ? 2.512 -8.638 -22.248 1.00 94.56 86 GLY A O 1
ATOM 659 N N . ARG A 1 87 ? 3.808 -9.890 -23.579 1.00 96.75 87 ARG A N 1
ATOM 660 C CA . ARG A 1 87 ? 4.542 -10.519 -22.473 1.00 96.75 87 ARG A CA 1
ATOM 661 C C . ARG A 1 87 ? 5.767 -9.689 -22.109 1.00 96.75 87 ARG A C 1
ATOM 663 O O . ARG A 1 87 ? 6.505 -9.241 -22.984 1.00 96.75 87 ARG A O 1
ATOM 670 N N . GLN A 1 88 ? 5.990 -9.515 -20.805 1.00 97.44 88 GLN A N 1
ATOM 671 C CA . GLN A 1 88 ? 7.158 -8.799 -20.293 1.00 97.44 88 GLN A CA 1
ATOM 672 C C . GLN A 1 88 ? 8.464 -9.522 -20.671 1.00 97.44 88 GLN A C 1
ATOM 674 O O . GLN A 1 88 ? 8.567 -10.743 -20.539 1.00 97.44 88 GLN A O 1
ATOM 679 N N . ARG A 1 89 ? 9.474 -8.765 -21.099 1.00 96.69 89 ARG A N 1
ATOM 680 C CA . ARG A 1 89 ? 10.819 -9.250 -21.444 1.00 96.69 89 ARG A CA 1
ATOM 681 C C . ARG A 1 89 ? 11.719 -9.304 -20.210 1.00 96.69 89 ARG A C 1
ATOM 683 O O . ARG A 1 89 ? 12.513 -10.228 -20.075 1.00 96.69 89 ARG A O 1
ATOM 690 N N . LEU A 1 90 ? 11.564 -8.346 -19.295 1.00 96.38 90 LEU A N 1
ATOM 691 C CA . LEU A 1 90 ? 12.172 -8.314 -17.965 1.00 96.38 90 LEU A CA 1
ATOM 692 C C . LEU A 1 90 ? 11.072 -8.215 -16.906 1.00 96.38 90 LEU A C 1
ATOM 694 O O . LEU A 1 90 ? 10.158 -7.392 -17.015 1.00 96.38 90 LEU A O 1
ATOM 698 N N . SER A 1 91 ? 11.166 -9.041 -15.863 1.00 96.44 91 SER A N 1
ATOM 699 C CA . SER A 1 91 ? 10.260 -8.947 -14.721 1.00 96.44 91 SER A CA 1
ATOM 700 C C . SER A 1 91 ? 10.611 -7.756 -13.834 1.00 96.44 91 SER A C 1
ATOM 702 O O . SER A 1 91 ? 11.777 -7.378 -13.699 1.00 96.44 91 SER A O 1
ATOM 704 N N . LEU A 1 92 ? 9.599 -7.202 -13.165 1.00 95.00 92 LEU A N 1
ATOM 705 C CA . LEU A 1 92 ? 9.804 -6.143 -12.179 1.00 95.00 92 LEU A CA 1
ATOM 706 C C . LEU A 1 92 ? 10.751 -6.596 -11.056 1.00 95.00 92 LEU A C 1
ATOM 708 O O . LEU A 1 92 ? 11.633 -5.838 -10.673 1.00 95.00 92 LEU A O 1
ATOM 712 N N . SER A 1 93 ? 10.629 -7.849 -10.599 1.00 94.19 93 SER A N 1
ATOM 713 C CA . SER A 1 93 ? 11.505 -8.424 -9.570 1.00 94.19 93 SER A CA 1
ATOM 714 C C . SER A 1 93 ? 12.974 -8.502 -9.991 1.00 94.19 93 SER A C 1
ATOM 716 O O . SER A 1 93 ? 13.854 -8.273 -9.169 1.00 94.19 93 SER A O 1
ATOM 718 N N . ALA A 1 94 ? 13.262 -8.791 -11.264 1.00 93.31 94 ALA A N 1
ATOM 719 C CA . ALA A 1 94 ? 14.633 -8.804 -11.768 1.00 93.31 94 ALA A CA 1
ATOM 720 C C . ALA A 1 94 ? 15.230 -7.389 -11.822 1.00 93.31 94 ALA A C 1
ATOM 722 O O . ALA A 1 94 ? 16.418 -7.206 -11.567 1.00 93.31 94 ALA A O 1
ATOM 723 N N . LEU A 1 95 ? 14.404 -6.382 -12.125 1.00 92.88 95 LEU A N 1
ATOM 724 C CA . LEU A 1 95 ? 14.833 -4.985 -12.164 1.00 92.88 95 LEU A CA 1
ATOM 725 C C . LEU A 1 95 ? 15.074 -4.406 -10.763 1.00 92.88 95 LEU A C 1
ATOM 727 O O . LEU A 1 95 ? 16.036 -3.663 -10.590 1.00 92.88 95 LEU A O 1
ATOM 731 N N . THR A 1 96 ? 14.256 -4.767 -9.768 1.00 90.50 96 THR A N 1
ATOM 732 C CA . THR A 1 96 ? 14.454 -4.344 -8.369 1.00 90.50 96 THR A CA 1
ATOM 733 C C . THR A 1 96 ? 15.560 -5.116 -7.647 1.00 90.50 96 THR A C 1
ATOM 735 O O . THR A 1 96 ? 16.221 -4.557 -6.776 1.00 90.50 96 THR A O 1
ATOM 738 N N . ALA A 1 97 ? 15.836 -6.370 -8.022 1.00 85.06 97 ALA A N 1
ATOM 739 C CA . ALA A 1 97 ? 16.958 -7.131 -7.458 1.00 85.06 97 ALA A CA 1
ATOM 740 C C . ALA A 1 97 ? 18.330 -6.525 -7.812 1.00 85.06 97 ALA A C 1
ATOM 742 O O . ALA A 1 97 ? 19.266 -6.605 -7.023 1.00 85.06 97 ALA A O 1
ATOM 743 N N . GLY A 1 98 ? 18.456 -5.895 -8.985 1.00 70.25 98 GLY A N 1
ATOM 744 C CA . GLY A 1 98 ? 19.682 -5.202 -9.402 1.00 70.25 98 GLY A CA 1
ATOM 745 C C . GLY A 1 98 ? 19.853 -3.803 -8.803 1.00 70.25 98 GLY A C 1
ATOM 746 O O . GLY A 1 98 ? 20.909 -3.199 -8.968 1.00 70.25 98 GLY A O 1
ATOM 747 N N . SER A 1 99 ? 18.824 -3.279 -8.132 1.00 67.44 99 SER A N 1
ATOM 748 C CA . SER A 1 99 ? 18.800 -1.933 -7.563 1.00 67.44 99 SER A CA 1
ATOM 749 C C . SER A 1 99 ? 18.837 -1.923 -6.040 1.00 67.44 99 SER A C 1
ATOM 751 O O . SER A 1 99 ? 18.558 -0.873 -5.464 1.00 67.44 99 SER A O 1
ATOM 753 N N . SER A 1 100 ? 19.082 -3.068 -5.386 1.00 58.91 100 SER A N 1
ATOM 754 C CA . SER A 1 100 ? 19.221 -3.129 -3.930 1.00 58.91 100 SER A CA 1
ATOM 755 C C . SER A 1 100 ? 20.318 -2.155 -3.515 1.00 58.91 100 SER A C 1
ATOM 757 O O . SER A 1 100 ? 21.507 -2.414 -3.696 1.00 58.91 100 SER A O 1
ATOM 759 N N . ALA A 1 101 ? 19.878 -0.984 -3.065 1.00 48.41 101 ALA A N 1
ATOM 760 C CA . ALA A 1 101 ? 20.726 0.133 -2.736 1.00 48.41 101 ALA A CA 1
ATOM 761 C C . ALA A 1 101 ? 21.645 -0.294 -1.595 1.00 48.41 101 ALA A C 1
ATOM 763 O O . ALA A 1 101 ? 21.190 -0.817 -0.577 1.00 48.41 101 ALA A O 1
ATOM 764 N N . SER A 1 102 ? 22.944 -0.088 -1.795 1.00 45.75 102 SER A N 1
ATOM 765 C CA . SER A 1 102 ? 23.901 -0.004 -0.703 1.00 45.75 102 SER A CA 1
ATOM 766 C C . SER A 1 102 ? 23.363 0.995 0.323 1.00 45.75 102 SER A C 1
ATOM 768 O O . SER A 1 102 ? 23.136 2.156 -0.020 1.00 45.75 102 SER A O 1
ATOM 770 N N . GLY A 1 103 ? 23.100 0.507 1.535 1.00 38.47 103 GLY A N 1
ATOM 771 C CA . GLY A 1 103 ? 22.966 1.340 2.728 1.00 38.47 103 GLY A CA 1
ATOM 772 C C . GLY A 1 103 ? 24.332 1.749 3.252 1.00 38.47 103 GLY A C 1
ATOM 773 O O . GLY A 1 103 ? 25.294 0.975 3.031 1.00 38.47 103 GLY A O 1
#